Protein AF-A0A453AY06-F1 (afdb_monomer_lite)

Structure (mmCIF, N/CA/C/O backbone):
data_AF-A0A453AY06-F1
#
_entry.id   AF-A0A453AY06-F1
#
loop_
_atom_site.group_PDB
_atom_site.id
_atom_site.type_symbol
_atom_site.label_atom_id
_atom_site.label_alt_id
_atom_site.label_comp_id
_atom_site.label_asym_id
_atom_site.label_entity_id
_atom_site.label_seq_id
_atom_site.pdbx_PDB_ins_code
_atom_site.Cartn_x
_atom_site.Cartn_y
_atom_site.Cartn_z
_atom_site.occupancy
_atom_site.B_iso_or_equiv
_atom_site.auth_seq_id
_atom_site.auth_comp_id
_atom_site.auth_asym_id
_atom_site.auth_atom_id
_atom_site.pdbx_PDB_model_num
ATOM 1 N N . MET A 1 1 ? -10.045 9.344 -0.489 1.00 50.66 1 MET A N 1
ATOM 2 C CA . MET A 1 1 ? -9.606 9.036 -1.869 1.00 50.66 1 MET A CA 1
ATOM 3 C C . MET A 1 1 ? -8.645 10.139 -2.276 1.00 50.66 1 MET A C 1
ATOM 5 O O . MET A 1 1 ? -9.037 11.295 -2.160 1.00 50.66 1 MET A O 1
ATOM 9 N N . GLU A 1 2 ? -7.394 9.817 -2.628 1.00 55.12 2 GLU A N 1
ATOM 10 C CA . GLU A 1 2 ? -6.451 10.824 -3.142 1.00 55.12 2 GLU A CA 1
ATOM 11 C C . GLU A 1 2 ? -6.864 11.169 -4.572 1.00 55.12 2 GLU A C 1
ATOM 13 O O . GLU A 1 2 ? -6.827 10.314 -5.459 1.00 55.12 2 GLU A O 1
ATOM 18 N N . CYS A 1 3 ? -7.249 12.421 -4.794 1.00 57.53 3 CYS A N 1
ATOM 19 C CA . CYS A 1 3 ? -7.386 12.959 -6.136 1.00 57.53 3 CYS A CA 1
ATOM 20 C C . CYS A 1 3 ? -6.239 13.927 -6.388 1.00 57.53 3 CYS A C 1
ATOM 22 O O . CYS A 1 3 ? -6.035 14.887 -5.643 1.00 57.53 3 CYS A O 1
ATOM 24 N N . LYS A 1 4 ? -5.471 13.647 -7.443 1.00 59.38 4 LYS A N 1
ATOM 25 C CA . LYS A 1 4 ? -4.474 14.584 -7.950 1.00 59.38 4 LYS A CA 1
ATOM 26 C C . LYS A 1 4 ? -5.193 15.645 -8.763 1.00 59.38 4 LYS A C 1
ATOM 28 O O . LYS A 1 4 ? -5.794 15.333 -9.791 1.00 59.38 4 LYS A O 1
ATOM 33 N N . ASP A 1 5 ? -5.108 16.886 -8.308 1.00 54.31 5 ASP A N 1
ATOM 34 C CA . ASP A 1 5 ? -5.510 18.042 -9.095 1.00 54.31 5 ASP A CA 1
ATOM 35 C C . ASP A 1 5 ? -4.644 18.077 -10.369 1.00 54.31 5 ASP A C 1
ATOM 37 O O . ASP A 1 5 ? -3.413 18.182 -10.302 1.00 54.31 5 ASP A O 1
ATOM 41 N N . ARG A 1 6 ? -5.283 17.938 -11.539 1.00 56.88 6 ARG A N 1
ATOM 42 C CA . ARG A 1 6 ? -4.607 17.915 -12.850 1.00 56.88 6 ARG A CA 1
ATOM 43 C C . ARG A 1 6 ? -3.860 19.216 -13.144 1.00 56.88 6 ARG A C 1
ATOM 45 O O . ARG A 1 6 ? -2.845 19.186 -13.834 1.00 56.88 6 ARG A O 1
ATOM 52 N N . THR A 1 7 ? -4.355 20.327 -12.616 1.00 64.31 7 THR A N 1
ATOM 53 C CA . THR A 1 7 ? -3.837 21.679 -12.825 1.00 64.31 7 THR A CA 1
ATOM 54 C C . THR A 1 7 ? -2.746 22.035 -11.824 1.00 64.31 7 THR A C 1
ATOM 56 O O . THR A 1 7 ? -1.723 22.592 -12.212 1.00 64.31 7 THR A O 1
ATOM 59 N N . LYS A 1 8 ? -2.919 21.684 -10.544 1.00 67.12 8 LYS A N 1
ATOM 60 C CA . LYS A 1 8 ? -1.987 22.094 -9.477 1.00 67.12 8 LYS A CA 1
ATOM 61 C C . LYS A 1 8 ? -0.977 21.023 -9.069 1.00 67.12 8 LYS A C 1
ATOM 63 O O . LYS A 1 8 ? -0.078 21.314 -8.286 1.00 67.12 8 LYS A O 1
ATOM 68 N N . ARG A 1 9 ? -1.094 19.791 -9.587 1.00 63.44 9 ARG A N 1
ATOM 69 C CA . ARG A 1 9 ? -0.286 18.617 -9.181 1.00 63.44 9 ARG A CA 1
ATOM 70 C C . ARG A 1 9 ? -0.294 18.374 -7.662 1.00 63.44 9 ARG A C 1
ATOM 72 O O . ARG A 1 9 ? 0.572 17.670 -7.144 1.00 63.44 9 ARG A O 1
ATOM 79 N N . THR A 1 10 ? -1.266 18.942 -6.951 1.00 63.44 10 THR A N 1
ATOM 80 C CA . THR A 1 10 ? -1.464 18.766 -5.518 1.00 63.44 10 THR A CA 1
ATOM 81 C C . THR A 1 10 ? -2.417 17.606 -5.274 1.00 63.44 10 THR A C 1
ATOM 83 O O . THR A 1 10 ? -3.342 17.333 -6.039 1.00 63.44 10 THR A O 1
ATOM 86 N N . SER A 1 11 ? -2.155 16.884 -4.199 1.00 66.69 11 SER A N 1
ATOM 87 C CA . SER A 1 11 ? -2.972 15.787 -3.698 1.00 66.69 11 SER A CA 1
ATOM 88 C C . SER A 1 11 ? -4.019 16.343 -2.737 1.00 66.69 11 SER A C 1
ATOM 90 O O . SER A 1 11 ? -3.653 16.966 -1.739 1.00 66.69 11 SER A O 1
ATOM 92 N N . VAL A 1 12 ? -5.303 16.129 -3.029 1.00 70.25 12 VAL A N 1
ATOM 93 C CA . VAL A 1 12 ? -6.424 16.592 -2.199 1.00 70.25 12 VAL A CA 1
ATOM 94 C C . VAL A 1 12 ? -7.157 15.390 -1.608 1.00 70.25 12 VAL A C 1
ATOM 96 O O . VAL A 1 12 ? -7.410 14.399 -2.299 1.00 70.25 12 VAL A O 1
ATOM 99 N N . MET A 1 13 ? -7.506 15.483 -0.323 1.00 69.56 13 MET A N 1
ATOM 100 C CA . MET A 1 13 ? -8.391 14.525 0.337 1.00 69.56 13 MET A CA 1
ATOM 101 C C . MET A 1 13 ? -9.840 14.853 -0.002 1.00 69.56 13 MET A C 1
ATOM 103 O O . MET A 1 13 ? -10.359 15.889 0.409 1.00 69.56 13 MET A O 1
ATOM 107 N N . LEU A 1 14 ? -10.494 13.968 -0.752 1.00 68.94 14 LEU A N 1
ATOM 108 C CA . LEU A 1 14 ? -11.912 14.132 -1.049 1.00 68.94 14 LEU A CA 1
ATOM 109 C C . LEU A 1 14 ? -12.799 13.721 0.137 1.00 68.94 14 LEU A C 1
ATOM 111 O O . LEU A 1 14 ? -12.541 12.672 0.744 1.00 68.94 14 LEU A O 1
ATOM 115 N N . PRO A 1 15 ? -13.866 14.489 0.430 1.00 72.25 15 PRO A N 1
ATOM 116 C CA . PRO A 1 15 ? -14.859 14.115 1.428 1.00 72.25 15 PRO A CA 1
ATOM 117 C C . PRO A 1 15 ? -15.652 12.877 0.987 1.00 72.25 15 PRO A C 1
ATOM 119 O O . PRO A 1 15 ? -15.777 12.580 -0.201 1.00 72.25 15 PRO A O 1
ATOM 122 N N . TYR A 1 16 ? -16.232 12.159 1.953 1.00 65.94 16 TYR A N 1
ATOM 123 C CA . TYR A 1 16 ? -17.017 10.942 1.694 1.00 65.94 16 TYR A CA 1
ATOM 124 C C . TYR A 1 16 ? -18.224 11.186 0.770 1.00 65.94 16 TYR A C 1
ATOM 126 O O . TYR A 1 16 ? -18.623 10.299 0.020 1.00 65.94 16 TYR A O 1
ATOM 134 N N . THR A 1 17 ? -18.755 12.410 0.772 1.00 68.19 17 THR A N 1
ATOM 135 C CA . THR A 1 17 ? -19.855 12.863 -0.092 1.00 68.19 17 THR A CA 1
ATOM 136 C C . THR A 1 17 ? -19.528 12.818 -1.585 1.00 68.19 17 THR A C 1
ATOM 138 O O . THR A 1 17 ? -20.437 12.881 -2.403 1.00 68.19 17 THR A O 1
ATOM 141 N N . PHE A 1 18 ? -18.250 12.683 -1.951 1.00 67.19 18 PHE A N 1
ATOM 142 C CA . PHE A 1 18 ? -17.809 12.597 -3.342 1.00 67.19 18 PHE A CA 1
ATOM 143 C C . PHE A 1 18 ? -17.966 11.196 -3.953 1.00 67.19 18 PHE A C 1
ATOM 145 O O . PHE A 1 18 ? -17.736 11.019 -5.148 1.00 67.19 18 PHE A O 1
ATOM 152 N N . LEU A 1 19 ? -18.321 10.181 -3.155 1.00 69.00 19 LEU A N 1
ATOM 153 C CA . LEU A 1 19 ? -18.566 8.837 -3.669 1.00 69.00 19 LEU A CA 1
ATOM 154 C C . LEU A 1 19 ? -19.951 8.786 -4.337 1.00 69.00 19 LEU A C 1
ATOM 156 O O . LEU A 1 19 ? -20.957 8.962 -3.651 1.00 69.00 19 LEU A O 1
ATOM 160 N N . PRO A 1 20 ? -20.031 8.508 -5.652 1.00 65.44 20 PRO A N 1
ATOM 161 C CA . PRO A 1 20 ? -21.272 8.634 -6.422 1.00 65.44 20 PRO A CA 1
ATOM 162 C C . PRO A 1 20 ? -22.337 7.599 -6.038 1.00 65.44 20 PRO A C 1
ATOM 164 O O . PRO A 1 20 ? -23.507 7.760 -6.372 1.00 65.44 20 PRO A O 1
ATOM 167 N N . THR A 1 21 ? -21.951 6.526 -5.345 1.00 72.38 21 THR A N 1
ATOM 168 C CA . THR A 1 21 ? -22.848 5.426 -4.984 1.00 72.38 21 THR A CA 1
ATOM 169 C C . THR A 1 21 ? -22.450 4.794 -3.660 1.00 72.38 21 THR A C 1
ATOM 171 O O . THR A 1 21 ? -21.275 4.510 -3.416 1.00 72.38 21 THR A O 1
ATOM 174 N N . MET A 1 22 ? -23.448 4.483 -2.835 1.00 78.44 22 MET A N 1
ATOM 175 C CA . MET A 1 22 ? -23.247 3.727 -1.603 1.00 78.44 22 MET A CA 1
ATOM 176 C C . MET A 1 22 ? -22.880 2.261 -1.908 1.00 78.44 22 MET A C 1
ATOM 178 O O . MET A 1 22 ? -23.599 1.609 -2.668 1.00 78.44 22 MET A O 1
ATOM 182 N N . PRO A 1 23 ? -21.837 1.687 -1.274 1.00 82.38 23 PRO A N 1
ATOM 183 C CA . PRO A 1 23 ? -21.490 0.274 -1.442 1.00 82.38 23 PRO A CA 1
ATOM 184 C C . PRO A 1 23 ? -22.635 -0.651 -1.020 1.00 82.38 23 PRO A C 1
ATOM 186 O O . PRO A 1 23 ? -23.407 -0.305 -0.124 1.00 82.38 23 PRO A O 1
ATOM 189 N N . ALA A 1 24 ? -22.719 -1.856 -1.590 1.00 88.38 24 ALA A N 1
ATOM 190 C CA . ALA A 1 24 ? -23.756 -2.835 -1.252 1.00 88.38 24 ALA A CA 1
ATOM 191 C C . ALA A 1 24 ? -23.835 -3.125 0.263 1.00 88.38 24 ALA A C 1
ATOM 193 O O . ALA A 1 24 ? -22.816 -3.206 0.952 1.00 88.38 24 ALA A O 1
ATOM 194 N N . ARG A 1 25 ? -25.051 -3.350 0.791 1.00 88.62 25 ARG A N 1
ATOM 195 C CA . ARG A 1 25 ? -25.298 -3.537 2.240 1.00 88.62 25 ARG A CA 1
ATOM 196 C C . ARG A 1 25 ? -24.395 -4.601 2.870 1.00 88.62 25 ARG A C 1
ATOM 198 O O . ARG A 1 25 ? -23.867 -4.375 3.953 1.00 88.62 25 ARG A O 1
ATOM 205 N N . LYS A 1 26 ? -24.198 -5.733 2.18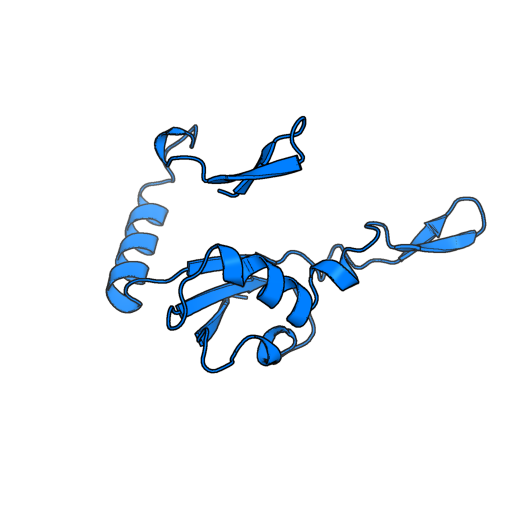5 1.00 93.00 26 LYS A N 1
ATOM 206 C CA . LYS A 1 26 ? -23.350 -6.839 2.661 1.00 93.00 26 LYS A CA 1
ATOM 207 C C . LYS A 1 26 ? -21.901 -6.390 2.894 1.00 93.00 26 LYS A C 1
ATOM 209 O O . LYS A 1 26 ? -21.350 -6.676 3.953 1.00 93.00 26 LYS A O 1
ATOM 214 N N . LEU A 1 27 ? -21.330 -5.619 1.964 1.00 89.19 27 LEU A N 1
ATOM 215 C CA . LEU A 1 27 ? -19.969 -5.082 2.084 1.00 89.19 27 LEU A CA 1
ATOM 216 C C . LEU A 1 27 ? -19.854 -4.095 3.245 1.00 89.19 27 LEU A C 1
ATOM 218 O O . LEU A 1 27 ? -18.901 -4.163 4.011 1.00 89.19 27 LEU A O 1
ATOM 222 N N . ARG A 1 28 ? -20.854 -3.224 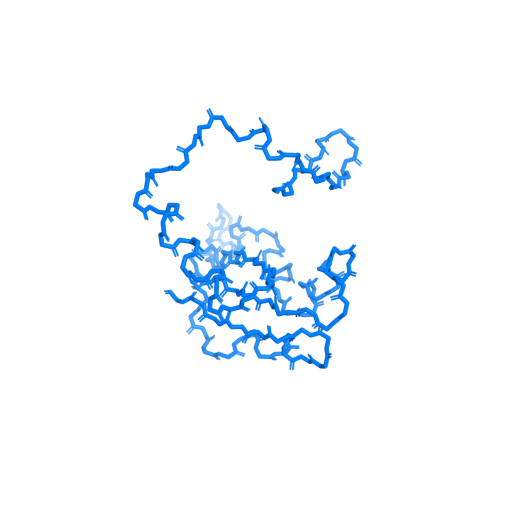3.429 1.00 89.50 28 ARG A N 1
ATOM 223 C CA . ARG A 1 28 ? -20.864 -2.272 4.553 1.00 89.50 28 ARG A CA 1
ATOM 224 C C . ARG A 1 28 ? -20.897 -2.982 5.906 1.00 89.50 28 ARG A C 1
ATOM 226 O O . ARG A 1 28 ? -20.184 -2.586 6.821 1.00 89.50 28 ARG A O 1
ATOM 233 N N . VAL A 1 29 ? -21.705 -4.038 6.031 1.00 92.44 29 VAL A N 1
ATOM 234 C CA . VAL A 1 29 ? -21.786 -4.836 7.265 1.00 92.44 29 VAL A CA 1
ATOM 235 C C . VAL A 1 29 ? -20.459 -5.538 7.548 1.00 92.44 29 VAL A C 1
ATOM 237 O O . VAL A 1 29 ? -19.993 -5.489 8.682 1.00 92.44 29 VAL A O 1
ATOM 240 N N . ALA A 1 30 ? -19.836 -6.146 6.535 1.00 91.94 30 ALA A N 1
ATOM 241 C CA . ALA A 1 30 ? -18.530 -6.785 6.682 1.00 91.94 30 ALA A CA 1
ATOM 242 C C . ALA A 1 30 ? -17.442 -5.773 7.078 1.00 91.94 30 ALA A C 1
ATOM 244 O O . ALA A 1 30 ? -16.736 -5.989 8.058 1.00 91.94 30 ALA A O 1
ATOM 245 N N . ALA A 1 31 ? -17.367 -4.631 6.387 1.00 88.31 31 ALA A N 1
ATOM 246 C CA . ALA A 1 31 ? -16.404 -3.573 6.687 1.00 88.31 31 ALA A CA 1
ATOM 247 C C . ALA A 1 31 ? -16.556 -3.030 8.116 1.00 88.31 31 ALA A C 1
ATOM 249 O O . ALA A 1 31 ? -15.557 -2.783 8.788 1.00 88.31 31 ALA A O 1
ATOM 250 N N . ARG A 1 32 ? -17.795 -2.891 8.608 1.00 89.88 32 ARG A N 1
ATOM 251 C CA . ARG A 1 32 ? -18.056 -2.470 9.991 1.00 89.88 32 ARG A CA 1
ATOM 252 C C . ARG A 1 32 ? -17.547 -3.493 11.007 1.00 89.88 32 ARG A C 1
ATOM 254 O O . ARG A 1 32 ? -16.842 -3.098 11.924 1.00 89.88 32 ARG A O 1
ATOM 261 N N . LYS A 1 33 ? -17.822 -4.786 10.801 1.00 93.94 33 LYS A N 1
ATOM 262 C CA . LYS A 1 33 ? -17.304 -5.859 11.671 1.00 93.94 33 LYS A CA 1
ATOM 263 C C . LYS A 1 33 ? -15.774 -5.876 11.706 1.00 93.94 33 LYS A C 1
ATOM 265 O O . LYS A 1 33 ? -15.182 -6.009 12.766 1.00 93.94 33 LYS A O 1
ATOM 270 N N . ILE A 1 34 ? -15.130 -5.696 10.551 1.00 89.25 34 ILE A N 1
ATOM 271 C CA . ILE A 1 34 ? -13.665 -5.614 10.461 1.00 89.25 34 ILE A CA 1
ATOM 272 C C . ILE A 1 34 ? -13.144 -4.409 11.251 1.00 89.25 34 ILE A C 1
ATOM 274 O O . ILE A 1 34 ? -12.188 -4.544 12.007 1.00 89.25 34 ILE A O 1
ATOM 278 N N . LYS A 1 35 ? -13.786 -3.242 11.117 1.00 88.44 35 LYS A N 1
ATOM 279 C CA . LYS A 1 35 ? -13.418 -2.034 11.866 1.00 88.44 35 LYS A CA 1
ATOM 280 C C . LYS A 1 35 ? -13.595 -2.205 13.381 1.00 88.44 35 LYS A C 1
ATOM 282 O O . LYS A 1 35 ? -12.777 -1.698 14.134 1.00 88.44 35 LYS A O 1
ATOM 287 N N . GLU A 1 36 ? -14.624 -2.921 13.827 1.00 92.25 36 GLU A N 1
ATOM 288 C CA . GLU A 1 36 ? -14.834 -3.231 15.250 1.00 92.25 36 GLU A CA 1
ATOM 289 C C . GLU A 1 36 ? -13.712 -4.115 15.821 1.00 92.25 36 GLU A C 1
ATOM 291 O O . GLU A 1 36 ? -13.303 -3.913 16.958 1.00 92.25 36 GLU A O 1
ATOM 296 N N . ILE A 1 37 ? -13.182 -5.052 15.026 1.00 89.94 37 ILE A N 1
ATOM 297 C CA . ILE A 1 37 ? -12.108 -5.967 15.449 1.00 89.94 37 ILE A CA 1
ATOM 298 C C . ILE A 1 37 ? -10.732 -5.290 15.404 1.00 89.94 37 ILE A C 1
ATOM 300 O O . ILE A 1 37 ? -9.937 -5.435 16.327 1.00 89.94 37 ILE A O 1
ATOM 304 N N . LEU A 1 38 ? -10.428 -4.584 14.312 1.00 85.50 38 LEU A N 1
ATOM 305 C CA . LEU A 1 38 ? -9.095 -4.024 14.050 1.00 85.50 38 LEU A CA 1
ATOM 306 C C . LEU A 1 38 ? -8.909 -2.609 14.610 1.00 85.50 38 LEU A C 1
ATOM 308 O O . LEU A 1 38 ? -7.788 -2.106 14.642 1.00 85.50 38 LEU A O 1
ATOM 312 N N . GLY A 1 39 ? -9.995 -1.958 15.027 1.00 87.50 39 GLY A N 1
ATOM 313 C CA . GLY A 1 39 ? -9.986 -0.573 15.473 1.00 87.50 39 GLY A CA 1
ATOM 314 C C . GLY A 1 39 ? -9.764 0.415 14.327 1.00 87.50 39 GLY A C 1
ATOM 315 O O . GLY A 1 39 ? -10.202 0.217 13.189 1.00 87.50 39 GLY A O 1
ATOM 316 N N . GLU A 1 40 ? -9.110 1.532 14.640 1.00 86.12 40 GLU A N 1
ATOM 317 C CA . GLU A 1 40 ? -8.730 2.514 13.634 1.00 86.12 40 GLU A CA 1
ATOM 318 C C . GLU A 1 40 ? -7.495 2.069 12.853 1.00 86.12 40 GLU A C 1
ATOM 320 O O . GLU A 1 40 ? -6.426 1.840 13.416 1.00 86.12 40 GLU A O 1
ATOM 325 N N . TYR A 1 41 ? -7.638 2.013 11.532 1.00 86.88 41 TYR A N 1
ATOM 326 C CA . TYR A 1 41 ? -6.558 1.672 10.622 1.00 86.88 41 TYR A CA 1
ATOM 327 C C . TYR A 1 41 ? -6.601 2.551 9.377 1.00 86.88 41 TYR A C 1
ATOM 329 O O . TYR A 1 41 ? -7.650 3.074 8.990 1.00 86.88 41 TYR A O 1
ATOM 337 N N . ASP A 1 42 ? -5.448 2.671 8.738 1.00 87.38 42 ASP A N 1
ATOM 338 C CA . ASP A 1 42 ? -5.288 3.224 7.405 1.00 87.38 42 ASP A CA 1
ATOM 339 C C . ASP A 1 42 ? -5.099 2.082 6.406 1.00 87.38 42 ASP A C 1
ATOM 341 O O . ASP A 1 42 ? -4.648 0.992 6.760 1.00 87.38 42 ASP A O 1
ATOM 345 N N . ALA A 1 43 ? -5.472 2.299 5.148 1.00 87.44 43 ALA A N 1
ATOM 346 C CA . ALA A 1 43 ? -5.348 1.274 4.118 1.00 87.44 43 ALA A CA 1
ATOM 347 C C . ALA A 1 43 ? -4.804 1.869 2.821 1.00 87.44 43 ALA A C 1
ATOM 349 O O . ALA A 1 43 ? -5.253 2.928 2.376 1.00 87.44 43 ALA A O 1
ATOM 350 N N . ILE A 1 44 ? -3.873 1.159 2.187 1.00 88.31 44 ILE A N 1
ATOM 351 C CA . ILE A 1 44 ? -3.395 1.464 0.840 1.00 88.31 44 ILE A CA 1
ATOM 352 C C . ILE A 1 44 ? -3.543 0.244 -0.061 1.00 88.31 44 ILE A C 1
ATOM 354 O O . ILE A 1 44 ? -3.402 -0.901 0.362 1.00 88.31 44 ILE A O 1
ATOM 358 N N . HIS A 1 45 ? -3.809 0.506 -1.334 1.00 88.88 45 HIS A N 1
ATOM 359 C CA . HIS A 1 45 ? -3.791 -0.510 -2.374 1.00 88.88 45 HIS A CA 1
ATOM 360 C C . HIS A 1 45 ? -2.599 -0.242 -3.294 1.00 88.88 45 HIS A C 1
ATOM 362 O O . HIS A 1 45 ? -2.502 0.833 -3.889 1.00 88.88 45 HIS A O 1
ATOM 368 N N . VAL A 1 46 ? -1.691 -1.211 -3.402 1.00 88.44 46 VAL A N 1
ATOM 369 C CA . VAL A 1 46 ? -0.493 -1.138 -4.242 1.00 88.44 46 VAL A CA 1
ATOM 370 C C . VAL A 1 46 ? -0.635 -2.128 -5.391 1.00 88.44 46 VAL A C 1
ATOM 372 O O . VAL A 1 46 ? -0.471 -3.335 -5.216 1.00 88.44 46 VAL A O 1
ATOM 375 N N . ARG A 1 47 ? -0.926 -1.606 -6.584 1.00 88.31 47 ARG A N 1
ATOM 376 C CA . ARG A 1 47 ? -1.035 -2.392 -7.817 1.00 88.31 47 ARG A CA 1
ATOM 377 C C . ARG A 1 47 ? 0.307 -2.394 -8.549 1.00 88.31 47 ARG A C 1
ATOM 379 O O . ARG A 1 47 ? 0.717 -1.359 -9.070 1.00 88.31 47 ARG A O 1
ATOM 386 N N . ARG A 1 48 ? 1.000 -3.533 -8.559 1.00 87.56 48 ARG A N 1
ATOM 387 C CA . ARG A 1 48 ? 2.379 -3.650 -9.062 1.00 87.56 48 ARG A CA 1
ATOM 388 C C . ARG A 1 48 ? 2.598 -4.904 -9.905 1.00 87.56 48 ARG A C 1
ATOM 390 O O . ARG A 1 48 ? 3.011 -4.780 -11.054 1.00 87.56 48 ARG A O 1
ATOM 397 N N . GLY A 1 49 ? 2.310 -6.091 -9.369 1.00 83.06 49 GLY A N 1
ATOM 398 C CA . GLY A 1 49 ? 2.776 -7.363 -9.943 1.00 83.06 49 GLY A CA 1
ATOM 399 C C . GLY A 1 49 ? 2.273 -7.684 -11.358 1.00 83.06 49 GLY A C 1
ATOM 400 O O . GLY A 1 49 ? 2.934 -8.397 -12.107 1.00 83.06 49 GLY A O 1
ATOM 401 N N . ASP A 1 50 ? 1.121 -7.154 -11.763 1.00 81.12 50 ASP A N 1
ATOM 402 C CA . ASP A 1 50 ? 0.575 -7.282 -13.122 1.00 81.12 50 ASP A CA 1
ATOM 403 C C . ASP A 1 50 ? 1.087 -6.210 -14.096 1.00 81.12 50 ASP A C 1
ATOM 405 O O . ASP A 1 50 ? 1.145 -6.458 -15.304 1.00 81.12 50 ASP A O 1
ATOM 409 N N . LEU A 1 51 ? 1.452 -5.037 -13.576 1.00 80.94 51 LEU A N 1
ATOM 410 C CA . LEU A 1 51 ? 1.861 -3.855 -14.338 1.00 80.94 51 LEU A CA 1
ATOM 411 C C . LEU A 1 51 ? 3.379 -3.772 -14.554 1.00 80.94 51 LEU A C 1
ATOM 413 O O . LEU A 1 51 ? 3.828 -3.058 -15.457 1.00 80.94 51 LEU A O 1
ATOM 417 N N . LEU A 1 52 ? 4.157 -4.513 -13.760 1.00 77.00 52 LEU A N 1
ATOM 418 C CA . LEU A 1 52 ? 5.610 -4.650 -13.866 1.00 77.00 52 LEU A CA 1
ATOM 419 C C . LEU A 1 52 ? 5.957 -5.651 -14.982 1.00 77.00 52 LEU A C 1
ATOM 421 O O . LEU A 1 52 ? 6.480 -6.737 -14.759 1.00 77.00 52 LEU A O 1
ATOM 425 N N . LYS A 1 53 ? 5.570 -5.294 -16.211 1.00 77.12 53 LYS A N 1
ATOM 426 C CA . LYS A 1 53 ? 5.862 -6.042 -17.435 1.00 77.12 53 LYS A CA 1
ATOM 427 C C . LYS A 1 53 ? 6.710 -5.184 -18.363 1.00 77.12 53 LYS A C 1
ATOM 429 O O . LYS A 1 53 ? 6.356 -4.037 -18.659 1.00 77.12 53 LYS A O 1
ATOM 434 N N . ASN A 1 54 ? 7.796 -5.772 -18.851 1.00 74.12 54 ASN A N 1
ATOM 435 C CA . ASN A 1 54 ? 8.579 -5.202 -19.936 1.00 74.12 54 ASN A CA 1
ATOM 436 C C . ASN A 1 54 ? 7.926 -5.573 -21.265 1.00 74.12 54 ASN A C 1
ATOM 438 O O . ASN A 1 54 ? 7.458 -6.696 -21.460 1.00 74.12 54 ASN A O 1
ATOM 442 N N . ARG A 1 55 ? 7.876 -4.611 -22.181 1.00 73.12 55 ARG A N 1
ATOM 443 C CA . ARG A 1 55 ? 7.430 -4.812 -23.555 1.00 73.12 55 ARG A CA 1
ATOM 444 C C . ARG A 1 55 ? 8.510 -4.272 -24.482 1.00 73.12 55 ARG A C 1
ATOM 446 O O . ARG A 1 55 ? 9.055 -3.197 -24.238 1.00 73.12 55 ARG A O 1
ATOM 453 N N . LYS A 1 56 ? 8.795 -5.002 -25.560 1.00 75.94 56 LYS A N 1
ATOM 454 C CA . LYS A 1 56 ? 9.638 -4.486 -26.641 1.00 75.94 56 LYS A CA 1
ATOM 455 C C . LYS A 1 56 ? 8.909 -3.343 -27.347 1.00 75.94 56 LYS A C 1
ATOM 457 O O . LYS A 1 56 ? 7.760 -3.490 -27.775 1.00 75.94 56 LYS A O 1
ATOM 462 N N . ASP A 1 57 ? 9.561 -2.191 -27.413 1.00 73.19 57 ASP A N 1
ATOM 463 C CA . ASP A 1 57 ? 9.105 -1.056 -28.210 1.00 73.19 57 ASP A CA 1
ATOM 464 C C . ASP A 1 57 ? 9.242 -1.379 -29.712 1.00 73.19 57 ASP A C 1
ATOM 466 O O . ASP A 1 57 ? 9.823 -2.396 -30.095 1.00 73.19 57 ASP A O 1
ATOM 470 N N . ARG A 1 58 ? 8.747 -0.500 -30.586 1.00 76.69 58 ARG A N 1
ATOM 471 C CA . ARG A 1 58 ? 8.825 -0.644 -32.055 1.00 76.69 58 ARG A CA 1
ATOM 472 C C . ARG A 1 58 ? 10.266 -0.758 -32.577 1.00 76.69 58 ARG A C 1
ATOM 474 O O . ARG A 1 58 ? 10.479 -1.233 -33.682 1.00 76.69 58 ARG A O 1
ATOM 481 N N . PHE A 1 59 ? 11.236 -0.350 -31.758 1.00 79.06 59 PHE A N 1
ATOM 482 C CA . PHE A 1 59 ? 12.676 -0.406 -32.017 1.00 79.06 59 PHE A CA 1
ATOM 483 C C . PHE A 1 59 ? 13.370 -1.617 -31.362 1.00 79.06 59 PHE A C 1
ATOM 485 O O . PHE A 1 59 ? 14.591 -1.653 -31.277 1.00 79.06 59 PHE A O 1
ATOM 492 N N . GLY A 1 60 ? 12.616 -2.583 -30.824 1.00 78.94 60 GLY A N 1
ATOM 493 C CA . GLY A 1 60 ? 13.160 -3.797 -30.199 1.00 78.94 60 GLY A CA 1
ATOM 494 C C . GLY A 1 60 ? 13.726 -3.617 -28.784 1.00 78.94 60 GLY A C 1
ATOM 495 O O . GLY A 1 60 ? 14.088 -4.605 -28.150 1.00 78.94 60 GLY A O 1
ATOM 496 N N . VAL A 1 61 ? 13.759 -2.387 -28.263 1.00 80.62 61 VAL A N 1
ATOM 497 C CA . VAL A 1 61 ? 14.241 -2.071 -26.909 1.00 80.62 61 VAL A CA 1
ATOM 498 C C . VAL A 1 61 ? 13.196 -2.471 -25.870 1.00 80.62 61 VAL A C 1
ATOM 500 O O . VAL A 1 61 ? 12.037 -2.061 -25.970 1.00 80.62 61 VAL A O 1
ATOM 503 N N . GLU A 1 62 ? 13.590 -3.239 -24.853 1.00 76.00 62 GLU A N 1
ATOM 504 C CA . GLU A 1 62 ? 12.712 -3.536 -23.720 1.00 76.00 62 GLU A CA 1
ATOM 505 C C . GLU A 1 62 ? 12.484 -2.289 -22.869 1.00 76.00 62 GLU A C 1
ATOM 507 O O . GLU A 1 62 ? 13.420 -1.672 -22.362 1.00 76.00 62 GLU A O 1
ATOM 512 N N . ARG A 1 63 ? 11.216 -1.910 -22.707 1.00 73.62 63 ARG A N 1
ATOM 513 C CA . ARG A 1 63 ? 10.807 -0.809 -21.838 1.00 73.62 63 ARG A CA 1
ATOM 514 C C . ARG A 1 63 ? 9.674 -1.267 -20.933 1.00 73.62 63 ARG A C 1
ATOM 516 O O . ARG A 1 63 ? 8.792 -2.017 -21.355 1.00 73.62 63 ARG A O 1
ATOM 523 N N . SER A 1 64 ? 9.675 -0.798 -19.689 1.00 77.38 64 SER A N 1
ATOM 524 C CA . SER A 1 64 ? 8.533 -0.992 -18.796 1.00 77.38 64 SER A CA 1
ATOM 525 C C . SER A 1 64 ? 7.314 -0.269 -19.367 1.00 77.38 64 SER A C 1
ATOM 527 O O . SER A 1 64 ? 7.429 0.898 -19.750 1.00 77.38 64 SER A O 1
ATOM 529 N N . LEU A 1 65 ? 6.141 -0.904 -19.348 1.00 77.25 65 LEU A N 1
ATOM 530 C CA . LEU A 1 65 ? 4.895 -0.256 -19.780 1.00 77.25 65 LEU A CA 1
ATOM 531 C C . LEU A 1 65 ? 4.558 0.996 -18.947 1.00 77.25 65 LEU A C 1
ATOM 533 O O . LEU A 1 65 ? 3.988 1.952 -19.465 1.00 77.25 65 LEU A O 1
ATOM 537 N N . HIS A 1 66 ? 4.939 0.993 -17.668 1.00 79.06 66 HIS A N 1
ATOM 538 C CA . HIS A 1 66 ? 4.691 2.078 -16.724 1.00 79.06 66 HIS A CA 1
ATOM 539 C C . HIS A 1 66 ? 6.023 2.639 -16.216 1.00 79.06 66 HIS A C 1
ATOM 541 O O . HIS A 1 66 ? 6.599 2.087 -15.272 1.00 79.06 66 HIS A O 1
ATOM 547 N N . PRO A 1 67 ? 6.524 3.731 -16.822 1.00 76.62 67 PRO A N 1
ATOM 548 C CA . PRO A 1 67 ? 7.748 4.376 -16.374 1.00 76.62 67 PRO A CA 1
ATOM 549 C C . PRO A 1 67 ? 7.642 4.741 -14.892 1.00 76.62 67 PRO A C 1
ATOM 551 O O . PRO A 1 67 ? 6.636 5.295 -14.453 1.00 76.62 67 PRO A O 1
ATOM 554 N N . HIS A 1 68 ? 8.683 4.428 -14.123 1.00 82.69 68 HIS A N 1
ATOM 555 C CA . HIS A 1 68 ? 8.785 4.694 -12.681 1.00 82.69 68 HIS A CA 1
ATOM 556 C C . HIS A 1 68 ? 7.852 3.898 -11.764 1.00 82.69 68 HIS A C 1
ATOM 558 O O . HIS A 1 68 ? 7.955 4.086 -10.556 1.00 82.69 68 HIS A O 1
ATOM 564 N N . LEU A 1 69 ? 6.994 3.004 -12.275 1.00 85.00 69 LEU A N 1
ATOM 565 C CA . LEU A 1 69 ? 6.113 2.198 -11.422 1.00 85.00 69 LEU A CA 1
ATOM 566 C C . LEU A 1 69 ? 6.910 1.447 -10.359 1.00 85.00 69 LEU A C 1
ATOM 568 O O . LEU A 1 69 ? 6.559 1.492 -9.185 1.00 85.00 69 LEU A O 1
ATOM 572 N N . ASP A 1 70 ? 7.994 0.795 -10.773 1.00 85.38 70 ASP A N 1
ATOM 573 C CA . ASP A 1 70 ? 8.859 0.037 -9.877 1.00 85.38 70 ASP A CA 1
ATOM 574 C C . ASP A 1 70 ? 9.415 0.921 -8.749 1.00 85.38 70 ASP A C 1
ATOM 576 O O . ASP A 1 70 ? 9.189 0.648 -7.572 1.00 85.38 70 ASP A O 1
ATOM 580 N N . ARG A 1 71 ? 10.019 2.058 -9.113 1.00 87.38 71 ARG A N 1
ATOM 581 C CA . ARG A 1 71 ? 10.546 3.046 -8.162 1.00 87.38 71 ARG A CA 1
ATOM 582 C C . ARG A 1 71 ? 9.468 3.564 -7.209 1.00 87.38 71 ARG A C 1
ATOM 584 O O . ARG A 1 71 ? 9.675 3.610 -6.004 1.00 87.38 71 ARG A O 1
ATOM 591 N N . ASP A 1 72 ? 8.325 3.982 -7.741 1.00 86.44 72 ASP A N 1
ATOM 592 C CA . ASP A 1 72 ? 7.266 4.634 -6.967 1.00 86.44 72 ASP A CA 1
ATOM 593 C C . ASP A 1 72 ? 6.498 3.656 -6.059 1.00 86.44 72 ASP A C 1
ATOM 595 O O . ASP A 1 72 ? 5.882 4.093 -5.086 1.00 86.44 72 ASP A O 1
ATOM 599 N N . THR A 1 73 ? 6.534 2.353 -6.362 1.00 88.50 73 THR A N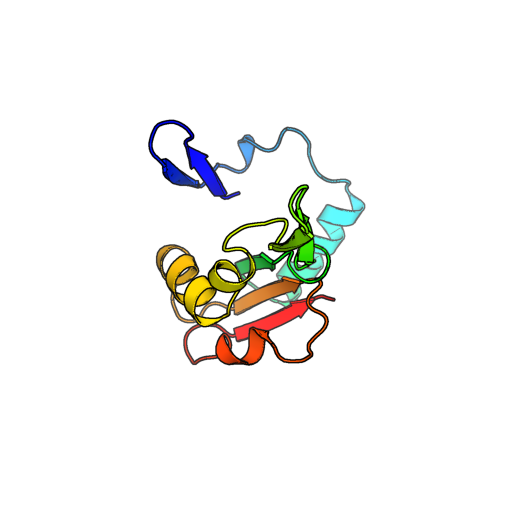 1
ATOM 600 C CA . THR A 1 73 ? 5.909 1.287 -5.557 1.00 88.50 73 THR A CA 1
ATOM 601 C C . THR A 1 73 ? 6.892 0.571 -4.632 1.00 88.50 73 THR A C 1
ATOM 603 O O . THR A 1 73 ? 6.493 -0.341 -3.909 1.00 88.50 73 THR A O 1
ATOM 606 N N . HIS A 1 74 ? 8.160 0.982 -4.619 1.00 89.50 74 HIS A N 1
ATOM 607 C CA . HIS A 1 74 ? 9.149 0.436 -3.701 1.00 89.50 74 HIS A CA 1
ATOM 608 C C . HIS A 1 74 ? 8.886 0.950 -2.262 1.00 89.50 74 HIS A C 1
ATOM 610 O O . HIS A 1 74 ? 8.537 2.130 -2.090 1.00 89.50 74 HIS A O 1
ATOM 616 N N . PRO A 1 75 ? 9.036 0.103 -1.221 1.00 88.94 75 PRO A N 1
ATOM 617 C CA . PRO A 1 75 ? 8.755 0.430 0.179 1.00 88.94 75 PRO A CA 1
ATOM 618 C C . PRO A 1 75 ? 9.219 1.811 0.662 1.00 88.94 75 PRO A C 1
ATOM 620 O O . PRO A 1 75 ? 8.437 2.564 1.236 1.00 88.94 75 PRO A O 1
ATOM 623 N N . GLU A 1 76 ? 10.459 2.217 0.405 1.00 88.75 76 GLU A N 1
ATOM 624 C CA . GLU A 1 76 ? 11.024 3.471 0.918 1.00 88.75 76 GLU A CA 1
ATOM 625 C C . GLU A 1 76 ? 10.332 4.695 0.308 1.00 88.75 76 GLU A C 1
ATOM 627 O O . GLU A 1 76 ? 10.118 5.702 0.992 1.00 88.75 76 GLU A O 1
ATOM 632 N N . PHE A 1 77 ? 9.943 4.619 -0.967 1.00 88.69 77 PHE A N 1
ATOM 633 C CA . PHE A 1 77 ? 9.221 5.697 -1.642 1.00 88.69 77 PHE A CA 1
ATOM 634 C C . PHE A 1 77 ? 7.763 5.760 -1.196 1.00 88.69 77 PHE A C 1
ATOM 636 O O . PHE A 1 77 ? 7.248 6.862 -0.973 1.00 88.69 77 PHE A O 1
ATOM 643 N N . ILE A 1 78 ? 7.123 4.604 -0.989 1.00 88.50 78 ILE A N 1
ATOM 644 C CA . ILE A 1 78 ? 5.789 4.535 -0.383 1.00 88.50 78 ILE A CA 1
ATOM 645 C C . ILE A 1 78 ? 5.829 5.182 1.002 1.00 88.50 78 ILE A C 1
ATOM 647 O O . ILE A 1 78 ? 5.050 6.101 1.251 1.00 88.50 78 ILE A O 1
ATOM 651 N N . LYS A 1 79 ? 6.782 4.796 1.861 1.00 87.00 79 LYS A N 1
ATOM 652 C CA . LYS A 1 79 ? 6.958 5.335 3.220 1.00 87.00 79 LYS A CA 1
ATOM 653 C C . LYS A 1 79 ? 7.056 6.860 3.228 1.00 87.00 79 LYS A C 1
ATOM 655 O O . LYS A 1 79 ? 6.325 7.532 3.955 1.00 87.00 79 LYS A O 1
ATOM 660 N N . ARG A 1 80 ? 7.910 7.426 2.368 1.00 87.25 80 ARG A N 1
ATOM 661 C CA . ARG A 1 80 ? 8.065 8.886 2.221 1.00 87.25 80 ARG A CA 1
ATOM 662 C C . ARG A 1 80 ? 6.770 9.575 1.791 1.00 87.25 80 ARG A C 1
ATOM 664 O O . ARG A 1 80 ? 6.516 10.706 2.203 1.00 87.25 80 ARG A O 1
ATOM 671 N N . ARG A 1 81 ? 5.959 8.922 0.955 1.00 86.69 81 ARG A N 1
ATOM 672 C CA . ARG A 1 81 ? 4.695 9.474 0.454 1.00 86.69 81 ARG A CA 1
ATOM 673 C C . ARG A 1 81 ? 3.594 9.415 1.513 1.00 86.69 81 ARG A C 1
ATOM 675 O O . ARG A 1 81 ? 2.910 10.418 1.704 1.00 86.69 81 ARG A O 1
ATOM 682 N N . ILE A 1 82 ? 3.457 8.296 2.227 1.00 86.56 82 ILE A N 1
ATOM 683 C CA . ILE A 1 82 ? 2.420 8.117 3.257 1.00 86.56 82 ILE A CA 1
ATOM 684 C C . ILE A 1 82 ? 2.687 8.923 4.530 1.00 86.56 82 ILE A C 1
ATOM 686 O O . ILE A 1 82 ? 1.734 9.307 5.197 1.00 86.56 82 ILE A O 1
ATOM 690 N N . ALA A 1 83 ? 3.948 9.247 4.841 1.00 85.06 83 ALA A N 1
ATOM 691 C CA . ALA A 1 83 ? 4.318 9.994 6.048 1.00 85.06 83 ALA A CA 1
ATOM 692 C C . ALA A 1 83 ? 3.666 11.388 6.152 1.00 85.06 83 ALA A C 1
ATOM 694 O O . ALA A 1 83 ? 3.606 11.960 7.235 1.00 85.06 83 ALA A O 1
ATOM 695 N N . LYS A 1 84 ? 3.175 11.939 5.034 1.00 84.50 84 LYS A N 1
ATOM 696 C CA . LYS A 1 84 ? 2.420 13.204 5.004 1.00 84.50 84 LYS A CA 1
ATOM 697 C C . LYS A 1 84 ? 0.961 13.056 5.442 1.00 84.50 84 LYS A C 1
ATOM 699 O O . LYS A 1 84 ? 0.327 14.055 5.757 1.00 84.50 84 LYS A O 1
ATOM 704 N N . TRP A 1 85 ? 0.432 11.837 5.404 1.00 82.31 85 TRP A N 1
ATOM 705 C CA . TRP A 1 85 ? -0.994 11.545 5.548 1.00 82.31 85 TRP A CA 1
ATOM 706 C C . TRP A 1 85 ? -1.308 10.726 6.785 1.00 82.31 85 TRP A C 1
ATOM 708 O O . TRP A 1 85 ? -2.336 10.949 7.411 1.00 82.31 85 TRP A O 1
ATOM 718 N N . ILE A 1 86 ? -0.436 9.771 7.106 1.00 83.25 86 ILE A N 1
ATOM 719 C CA . ILE A 1 86 ? -0.647 8.807 8.178 1.00 83.25 86 ILE A CA 1
ATOM 720 C C . ILE A 1 86 ? 0.167 9.257 9.396 1.00 83.25 86 ILE A C 1
ATOM 722 O O . ILE A 1 86 ? 1.402 9.288 9.326 1.00 83.25 86 ILE A O 1
ATOM 726 N N . PRO A 1 87 ? -0.495 9.614 10.511 1.00 80.75 87 PRO A N 1
ATOM 727 C CA . PRO A 1 87 ? 0.167 9.853 11.785 1.00 80.75 87 PRO A CA 1
ATOM 728 C C . PRO A 1 87 ? 1.022 8.660 12.222 1.00 80.75 87 PRO A C 1
ATOM 730 O O . PRO A 1 87 ? 0.671 7.502 11.997 1.00 80.75 87 PRO A O 1
ATOM 733 N N . LYS A 1 88 ? 2.136 8.940 12.903 1.00 81.38 88 LYS A N 1
ATOM 734 C CA . LYS A 1 88 ? 2.992 7.890 13.473 1.00 81.38 88 LYS A CA 1
ATOM 735 C C . LYS A 1 88 ? 2.201 7.053 14.486 1.00 81.38 88 LYS A C 1
ATOM 737 O O . LYS A 1 88 ? 1.451 7.609 15.282 1.00 81.38 88 LYS A O 1
ATOM 742 N N . GLY A 1 89 ? 2.419 5.740 14.481 1.00 80.25 89 GLY A N 1
ATOM 743 C CA . GLY A 1 89 ? 1.816 4.805 15.435 1.00 80.25 89 GLY A CA 1
ATOM 744 C C . GLY A 1 89 ? 0.451 4.250 15.018 1.00 80.25 89 GLY A C 1
ATOM 745 O O . GLY A 1 89 ? -0.172 3.556 15.815 1.00 80.25 89 GLY A O 1
ATOM 746 N N . ARG A 1 90 ? -0.024 4.528 13.795 1.00 81.44 90 ARG A N 1
A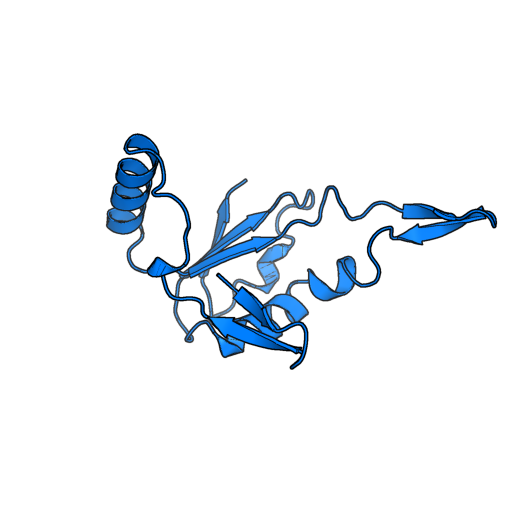TOM 747 C CA . ARG A 1 90 ? -1.252 3.926 13.250 1.00 81.44 90 ARG A CA 1
ATOM 748 C C . ARG A 1 90 ? -0.964 2.624 12.504 1.00 81.44 90 ARG A C 1
ATOM 750 O O . ARG A 1 90 ? 0.106 2.440 11.923 1.00 81.44 90 ARG A O 1
ATOM 757 N N . THR A 1 91 ? -1.946 1.731 12.495 1.00 85.31 91 THR A N 1
ATOM 758 C CA . THR A 1 91 ? -1.902 0.477 11.733 1.00 85.31 91 THR A CA 1
ATOM 759 C C . THR A 1 91 ? -2.234 0.744 10.266 1.00 85.31 91 THR A C 1
ATOM 761 O O . THR A 1 91 ? -3.248 1.375 9.976 1.00 85.31 91 THR A O 1
ATOM 764 N N . LEU A 1 92 ? -1.411 0.247 9.338 1.00 86.19 92 LEU A N 1
ATOM 765 C CA . LEU A 1 92 ? -1.625 0.342 7.892 1.00 86.19 92 LEU A CA 1
ATOM 766 C C . LEU A 1 92 ? -1.826 -1.044 7.287 1.00 86.19 92 LEU A C 1
ATOM 768 O O . LEU A 1 92 ? -0.944 -1.897 7.337 1.00 86.19 92 LEU A O 1
ATOM 772 N N . PHE A 1 93 ? -2.947 -1.246 6.613 1.00 87.31 93 PHE A N 1
ATOM 773 C CA . PHE A 1 93 ? -3.163 -2.431 5.795 1.00 87.31 93 PHE A CA 1
ATOM 774 C C . PHE A 1 93 ? -2.781 -2.164 4.342 1.00 87.31 93 PHE A C 1
ATOM 776 O O . PHE A 1 93 ? -3.126 -1.130 3.767 1.00 87.31 93 PHE A O 1
ATOM 783 N N . ILE A 1 94 ? -2.068 -3.111 3.740 1.00 87.19 94 ILE A N 1
ATOM 784 C CA . ILE A 1 94 ? -1.634 -3.052 2.348 1.00 87.19 94 ILE A CA 1
ATOM 785 C C . ILE A 1 94 ? -2.327 -4.178 1.594 1.00 87.19 94 ILE A C 1
ATOM 787 O O . ILE A 1 94 ? -2.056 -5.354 1.822 1.00 87.19 94 ILE A O 1
ATOM 791 N N . ALA A 1 95 ? -3.205 -3.808 0.669 1.00 88.62 95 ALA A N 1
ATOM 792 C CA . ALA A 1 95 ? -3.690 -4.722 -0.353 1.00 88.62 95 ALA A CA 1
ATOM 793 C C . ALA A 1 95 ? -2.734 -4.653 -1.546 1.00 88.62 95 ALA A C 1
ATOM 795 O O . ALA A 1 95 ? -2.509 -3.569 -2.091 1.00 88.62 95 ALA A O 1
ATOM 796 N N . SER A 1 96 ? -2.148 -5.773 -1.962 1.00 87.38 96 SER A N 1
ATOM 797 C CA . SER A 1 96 ? -1.247 -5.780 -3.115 1.00 87.38 96 SER A CA 1
ATOM 798 C C . SER A 1 96 ? -1.285 -7.096 -3.870 1.00 87.38 96 SER A C 1
ATOM 800 O O . SER A 1 96 ? -1.526 -8.149 -3.299 1.00 87.38 96 SER A O 1
ATOM 802 N N . ASN A 1 97 ? -0.994 -7.018 -5.166 1.00 88.25 97 ASN A N 1
ATOM 803 C CA . ASN A 1 97 ? -0.786 -8.169 -6.038 1.00 88.25 97 ASN A CA 1
ATOM 804 C C . ASN A 1 97 ? 0.703 -8.434 -6.332 1.00 88.25 97 ASN A C 1
ATOM 806 O O . ASN A 1 97 ? 1.030 -9.045 -7.352 1.00 88.25 97 ASN A O 1
ATOM 810 N N . GLU A 1 98 ? 1.605 -7.903 -5.504 1.00 87.50 98 GLU A N 1
ATOM 811 C CA . GLU A 1 98 ? 3.029 -8.228 -5.560 1.00 87.50 98 GLU A CA 1
ATOM 812 C C . GLU A 1 98 ? 3.234 -9.731 -5.323 1.00 87.50 98 GLU A C 1
ATOM 814 O O . GLU A 1 98 ? 2.602 -10.333 -4.459 1.00 87.50 98 GLU A O 1
ATOM 819 N N . ARG A 1 99 ? 4.099 -10.346 -6.131 1.00 83.56 99 ARG A N 1
ATOM 820 C CA . ARG A 1 99 ? 4.338 -11.794 -6.109 1.00 83.56 99 ARG A CA 1
ATOM 821 C C . ARG A 1 99 ? 5.399 -12.182 -5.092 1.00 83.56 99 ARG A C 1
ATOM 823 O O . ARG A 1 99 ? 5.420 -13.324 -4.653 1.00 83.56 99 ARG A O 1
ATOM 830 N N . THR A 1 100 ? 6.283 -11.247 -4.760 1.00 84.75 100 THR A N 1
ATOM 831 C CA . THR A 1 100 ? 7.408 -11.462 -3.854 1.00 84.75 100 THR A CA 1
ATOM 832 C C . THR A 1 100 ? 6.924 -11.401 -2.401 1.00 84.75 100 THR A C 1
ATOM 834 O O . THR A 1 100 ? 6.526 -10.324 -1.938 1.00 84.75 100 THR A O 1
ATOM 837 N N . PRO A 1 101 ? 6.949 -12.517 -1.647 1.00 82.88 101 PRO A N 1
ATOM 838 C CA . PRO A 1 101 ? 6.564 -12.508 -0.241 1.00 82.88 101 PRO A CA 1
ATOM 839 C C . PRO A 1 101 ? 7.470 -11.572 0.559 1.00 82.88 101 PRO A C 1
ATOM 841 O O . PRO A 1 101 ? 8.677 -11.518 0.334 1.00 82.88 101 PRO A O 1
ATOM 844 N N . GLY A 1 102 ? 6.895 -10.815 1.493 1.00 83.81 102 GLY A N 1
ATOM 845 C CA . GLY A 1 102 ? 7.667 -9.908 2.346 1.00 83.81 102 GLY A CA 1
ATOM 846 C C . GLY A 1 102 ? 8.264 -8.689 1.632 1.00 83.81 102 GLY A C 1
ATOM 847 O O . GLY A 1 102 ? 9.040 -7.959 2.240 1.00 83.81 102 GLY A O 1
ATOM 848 N N . PHE A 1 103 ? 7.885 -8.403 0.380 1.00 87.25 103 PHE A N 1
ATOM 849 C CA . PHE A 1 103 ? 8.364 -7.210 -0.332 1.00 87.25 103 PHE A CA 1
ATOM 850 C C . PHE A 1 103 ? 8.094 -5.909 0.440 1.00 87.25 103 PHE A C 1
ATOM 852 O O . PHE A 1 103 ? 8.913 -4.998 0.446 1.00 87.25 103 PHE A O 1
ATOM 859 N N . PHE A 1 104 ? 6.959 -5.837 1.141 1.00 88.38 104 PHE A N 1
ATOM 860 C CA . PHE A 1 104 ? 6.578 -4.685 1.959 1.00 88.38 104 PHE A CA 1
ATOM 861 C C . PHE A 1 104 ? 7.050 -4.765 3.415 1.00 88.38 104 PHE A C 1
ATOM 863 O O . PHE A 1 104 ? 6.756 -3.852 4.180 1.00 88.38 104 PHE A O 1
ATOM 870 N N . SER A 1 105 ? 7.803 -5.793 3.814 1.00 84.69 105 SER A N 1
ATOM 871 C CA . SER A 1 105 ? 8.350 -5.896 5.174 1.00 84.69 105 SER A CA 1
ATOM 872 C C . SER A 1 105 ? 9.181 -4.673 5.597 1.00 84.69 105 SER A C 1
ATOM 874 O O . SER A 1 105 ? 9.051 -4.252 6.740 1.00 84.69 105 SER A O 1
ATOM 876 N N . PRO A 1 106 ? 9.949 -3.990 4.723 1.00 86.00 106 PRO A N 1
ATOM 877 C CA . PRO A 1 106 ? 10.644 -2.755 5.111 1.00 86.00 106 PRO A CA 1
ATOM 878 C C . PRO A 1 106 ? 9.716 -1.585 5.507 1.00 86.00 106 PRO A C 1
ATOM 880 O O . PRO A 1 106 ? 10.182 -0.576 6.038 1.00 86.00 106 PRO A O 1
ATOM 883 N N . LEU A 1 107 ? 8.403 -1.683 5.250 1.00 80.81 107 LEU A N 1
ATOM 884 C CA . LEU A 1 107 ? 7.414 -0.713 5.735 1.00 80.81 107 LEU A CA 1
ATOM 885 C C . LEU A 1 107 ? 7.032 -0.939 7.201 1.00 80.81 107 LEU A C 1
ATOM 887 O O . LEU A 1 107 ? 6.586 0.014 7.842 1.00 80.81 107 LEU A O 1
ATOM 891 N N . SER A 1 108 ? 7.210 -2.156 7.733 1.00 72.75 108 SER A N 1
ATOM 892 C CA . SER A 1 108 ? 6.922 -2.484 9.130 1.00 72.75 108 SER A CA 1
ATOM 893 C C . SER A 1 108 ? 8.053 -2.003 10.038 1.00 72.75 108 SER A C 1
ATOM 895 O O . SER A 1 108 ? 8.854 -2.778 10.549 1.00 72.75 108 SER A O 1
ATOM 897 N N . ASP A 1 109 ? 8.138 -0.691 10.205 1.00 66.88 109 ASP A N 1
ATOM 898 C CA . ASP A 1 109 ? 8.988 -0.039 11.198 1.00 66.88 109 ASP A CA 1
ATOM 899 C C . ASP A 1 109 ? 8.123 0.483 12.351 1.00 66.88 109 ASP A C 1
ATOM 901 O O . ASP A 1 109 ? 6.898 0.526 12.252 1.00 66.88 109 ASP A O 1
ATOM 905 N N . ARG A 1 110 ? 8.749 1.000 13.418 1.00 55.03 110 ARG A N 1
ATOM 906 C CA . ARG A 1 110 ? 8.093 1.604 14.608 1.00 55.03 110 ARG A CA 1
ATOM 907 C C . ARG A 1 110 ? 7.009 2.667 14.325 1.00 55.03 110 ARG A C 1
ATOM 909 O O . ARG A 1 110 ? 6.374 3.154 15.252 1.00 55.03 110 ARG A O 1
ATOM 916 N N . GLN A 1 111 ? 6.844 3.091 13.076 1.00 51.84 111 GLN A N 1
ATOM 917 C CA . GLN A 1 111 ? 5.887 4.108 12.651 1.00 51.84 111 GLN A CA 1
ATOM 918 C C . GLN A 1 111 ? 4.546 3.522 12.206 1.00 5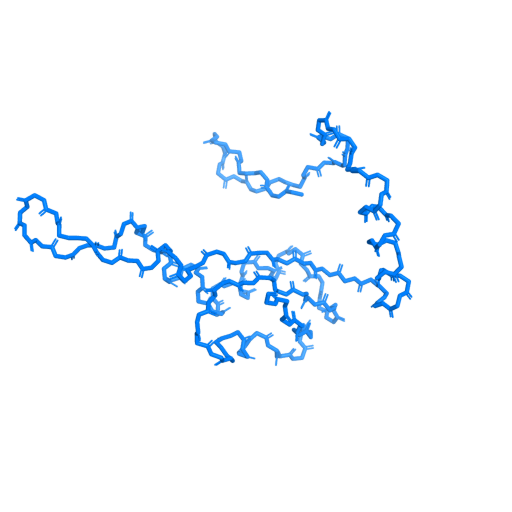1.84 111 GLN A C 1
ATOM 920 O O . GLN A 1 111 ? 3.549 4.230 12.326 1.00 51.84 111 GLN A O 1
ATOM 925 N N . VAL A 1 112 ? 4.525 2.292 11.677 1.00 58.91 112 VAL A N 1
ATOM 926 C CA . VAL A 1 112 ? 3.358 1.713 11.008 1.00 58.91 112 VAL A CA 1
ATOM 927 C C . VAL A 1 112 ? 3.397 0.181 11.085 1.00 58.91 112 VAL A C 1
ATOM 929 O O . VAL A 1 112 ? 4.335 -0.443 10.593 1.00 58.91 112 VAL A O 1
ATOM 932 N N . GLN A 1 113 ? 2.360 -0.439 11.653 1.00 58.06 113 GLN A N 1
ATOM 933 C CA . GLN A 1 113 ? 2.190 -1.896 11.607 1.00 58.06 113 GLN A CA 1
ATOM 934 C C . GLN A 1 113 ? 1.538 -2.298 10.281 1.00 58.06 113 GLN A C 1
ATOM 936 O O . GLN A 1 113 ? 0.485 -1.765 9.941 1.00 58.06 113 GLN A O 1
ATOM 941 N N . VAL A 1 114 ? 2.163 -3.221 9.541 1.00 60.59 114 VAL A N 1
ATOM 942 C CA . VAL A 1 114 ? 1.725 -3.631 8.198 1.00 60.59 114 VAL A CA 1
ATOM 943 C C . VAL A 1 114 ? 0.966 -4.953 8.253 1.00 60.59 114 VAL A C 1
ATOM 945 O O . VAL A 1 114 ? 1.531 -5.973 8.639 1.00 60.59 114 VAL A O 1
ATOM 948 N N . GLY A 1 115 ? -0.296 -4.944 7.825 1.00 58.84 115 GLY A N 1
ATOM 949 C CA . GLY A 1 115 ? -1.063 -6.160 7.535 1.00 58.84 115 GLY A CA 1
ATOM 950 C C . GLY A 1 115 ? -1.254 -6.331 6.030 1.00 58.84 115 GLY A C 1
ATOM 951 O O . GLY A 1 115 ? -1.706 -5.399 5.366 1.00 58.84 115 GLY A O 1
ATOM 952 N N . ILE A 1 116 ? -0.907 -7.496 5.479 1.00 59.38 116 ILE A N 1
ATOM 953 C CA . ILE A 1 116 ? -1.044 -7.772 4.042 1.00 59.38 116 ILE A CA 1
ATOM 954 C C . ILE A 1 116 ? -2.375 -8.482 3.784 1.00 59.38 116 ILE A C 1
ATOM 956 O O . ILE A 1 116 ? -2.658 -9.516 4.385 1.00 59.38 116 ILE A O 1
ATOM 960 N N . LEU A 1 117 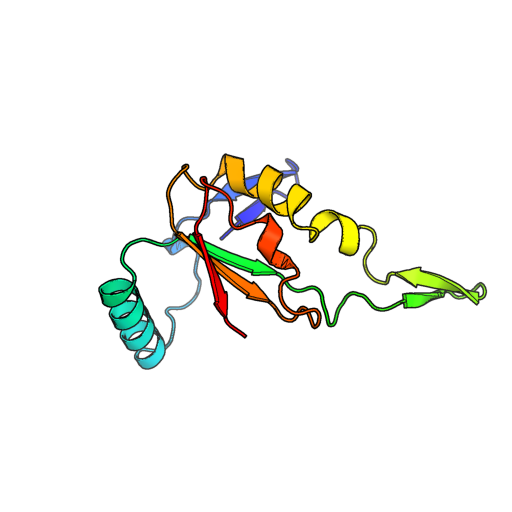? -3.171 -7.925 2.874 1.00 58.06 117 LEU A N 1
ATOM 961 C CA . LEU A 1 117 ? -4.372 -8.553 2.324 1.00 58.06 117 LEU A CA 1
ATOM 962 C C . LEU A 1 117 ? -4.042 -9.009 0.895 1.00 58.06 117 LEU A C 1
ATOM 964 O O . LEU A 1 117 ? -3.739 -8.166 0.046 1.00 58.06 117 LEU A O 1
ATOM 968 N N . ILE A 1 118 ? -4.040 -10.329 0.674 1.00 48.69 118 ILE A N 1
ATOM 969 C CA . ILE A 1 118 ? -3.822 -10.975 -0.635 1.00 48.69 118 ILE A CA 1
ATOM 970 C C . ILE A 1 118 ? -5.164 -11.105 -1.358 1.00 48.69 118 ILE A C 1
ATOM 972 O O . ILE A 1 118 ? -6.133 -11.540 -0.694 1.00 48.69 118 ILE A O 1
#

Radius of gyration: 17.13 Å; chains: 1; bounding box: 40×35×48 Å

Sequence (118 aa):
MECKDRTKRTSVMLPYTFLPTMPARKLRVAARKIKEILGEYDAIHVRRGDLLKNRKDRFGVERSLHPHLDRDTHPEFIKRRIAKWIPKGRTLFIASNERTPGFFSPLSDRQVQVGILI

Organism: Aegilops tauschii subsp. strangulata (NCBI:txid200361)

Secondary structure (DSSP, 8-state):
-EEE-TTT--EEE--GGG-SSPPPHHHHHHHHHHHHHH-SEEEEEE--TTT--EEE-TTS-EEESSTTHHHHHSHHHHHHHHTTTS-TTEEEEEEE---STTTTGGG-STTEEEEEE-

pLDDT: mean 78.66, std 11.31, range [48.69, 93.94]

Foldseek 3Di:
DWDQDPVPSDTDDDDPVPPPDDDDPVVVVVVVVVCVVQPDAAEDEQEAQVQQDWDQDPVRDTDRPDPCSVVCRQQVNVLVVCPVPAFFPHEYEYEYPDPDPCRNVVNCDNRYHYDYDD